Protein AF-A0A8J4PFY9-F1 (afdb_monomer)

Mean predicted aligned error: 6.93 Å

pLDDT: mean 81.68, std 12.11, range [47.28, 92.94]

Foldseek 3Di:
DDDDDDDDQPDPALQSDALVSVVVQCVDPPGDPDDDDDRPPDDDDHDVVSVVVVVVVD

Structure (mmCIF, N/CA/C/O backbone):
data_AF-A0A8J4PFY9-F1
#
_entry.id   AF-A0A8J4PFY9-F1
#
loop_
_atom_site.group_PDB
_atom_site.id
_atom_site.type_symbol
_atom_site.label_atom_id
_atom_site.label_alt_id
_atom_site.label_comp_id
_atom_site.label_asym_id
_atom_site.label_entity_id
_atom_site.label_seq_id
_atom_site.pdbx_PDB_ins_code
_atom_site.Cartn_x
_atom_site.Cartn_y
_atom_site.Cartn_z
_atom_site.occupancy
_atom_site.B_iso_or_equiv
_atom_site.auth_seq_id
_atom_site.auth_comp_id
_atom_site.auth_asym_id
_atom_site.auth_atom_id
_atom_site.pdbx_PDB_model_num
ATOM 1 N N . PRO A 1 1 ? -12.863 26.949 -1.049 1.00 47.28 1 PRO A N 1
ATOM 2 C CA . PRO A 1 1 ? -12.523 25.519 -1.232 1.00 47.28 1 PRO A CA 1
ATOM 3 C C . PRO A 1 1 ? -11.434 25.125 -0.230 1.00 47.28 1 PRO A C 1
ATOM 5 O O . PRO A 1 1 ? -10.287 25.531 -0.376 1.00 47.28 1 PRO A O 1
ATOM 8 N N . SER A 1 2 ? -11.837 24.467 0.857 1.00 50.38 2 SER A N 1
ATOM 9 C CA . SER A 1 2 ? -10.950 24.059 1.947 1.00 50.38 2 SER A CA 1
ATOM 10 C C . SER A 1 2 ? -9.856 23.136 1.417 1.00 50.38 2 SER A C 1
ATOM 12 O O . SER A 1 2 ? -10.156 22.097 0.830 1.00 50.38 2 SER A O 1
ATOM 14 N N . SER A 1 3 ? -8.603 23.549 1.591 1.00 57.78 3 SER A N 1
ATOM 15 C CA . SER A 1 3 ? -7.414 22.786 1.231 1.00 57.78 3 SER A CA 1
ATOM 16 C C . SER A 1 3 ? -7.495 21.389 1.840 1.00 57.78 3 SER A C 1
ATOM 18 O O . SER A 1 3 ? -7.556 21.250 3.060 1.00 57.78 3 SER A O 1
ATOM 20 N N . VAL A 1 4 ? -7.527 20.362 0.993 1.00 59.94 4 VAL A N 1
ATOM 21 C CA . VAL A 1 4 ? -7.432 18.972 1.444 1.00 59.94 4 VAL A CA 1
ATOM 22 C C . VAL A 1 4 ? -6.041 18.813 2.067 1.00 59.94 4 VAL A C 1
ATOM 24 O O . VAL A 1 4 ? -5.061 19.144 1.393 1.00 59.94 4 VAL A O 1
ATOM 27 N N . PRO A 1 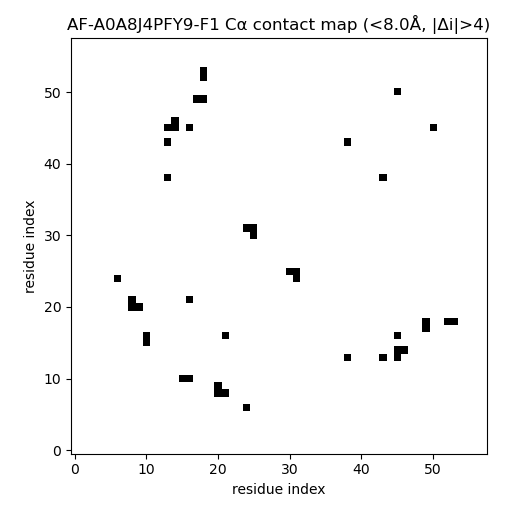5 ? -5.908 18.389 3.333 1.00 55.97 5 PRO A N 1
ATOM 28 C CA . PRO A 1 5 ? -4.594 18.148 3.913 1.00 55.97 5 PRO A CA 1
ATOM 29 C C . PRO A 1 5 ? -3.874 17.069 3.093 1.00 55.97 5 PRO A C 1
ATOM 31 O O . PRO A 1 5 ? -4.350 15.942 2.982 1.00 55.97 5 PRO A O 1
ATOM 34 N N . SER A 1 6 ? -2.739 17.424 2.483 1.00 57.81 6 SER A N 1
ATOM 35 C CA . SER A 1 6 ? -1.897 16.479 1.748 1.00 57.81 6 SER A CA 1
ATOM 36 C C . SER A 1 6 ? -0.778 15.983 2.657 1.00 57.81 6 SER A C 1
ATOM 38 O O . SER A 1 6 ? 0.120 16.748 3.014 1.00 57.81 6 SER A O 1
ATOM 40 N N . VAL A 1 7 ? -0.809 14.703 3.013 1.00 63.62 7 VAL A N 1
ATOM 41 C CA . VAL A 1 7 ? 0.353 14.018 3.585 1.00 63.62 7 VAL A CA 1
ATOM 42 C C . VAL A 1 7 ? 1.100 13.345 2.442 1.00 63.62 7 VAL A C 1
ATOM 44 O O . VAL A 1 7 ? 0.530 12.516 1.735 1.00 63.62 7 VAL A O 1
ATOM 47 N N . SER A 1 8 ? 2.368 13.710 2.260 1.00 65.94 8 SER A N 1
ATOM 48 C CA . SER A 1 8 ? 3.236 13.139 1.228 1.00 65.94 8 SER A CA 1
ATOM 49 C C . SER A 1 8 ? 4.225 12.171 1.876 1.00 65.94 8 SER A C 1
ATOM 51 O O . SER A 1 8 ? 5.204 12.628 2.470 1.00 65.94 8 SER A O 1
ATOM 53 N N . PRO A 1 9 ? 4.010 10.847 1.800 1.00 63.31 9 PRO A N 1
ATOM 54 C CA . PRO A 1 9 ? 5.049 9.899 2.169 1.00 63.31 9 PRO A CA 1
ATOM 55 C C . PRO A 1 9 ? 6.248 10.095 1.230 1.00 63.31 9 PRO A C 1
ATOM 57 O O . PRO A 1 9 ? 6.089 10.222 0.016 1.00 63.31 9 PRO A O 1
ATOM 60 N N . GLN A 1 10 ? 7.455 10.156 1.787 1.00 68.25 10 GLN A N 1
ATOM 61 C CA . GLN A 1 10 ? 8.691 10.278 1.014 1.00 68.25 10 GLN A CA 1
ATOM 62 C C . GLN A 1 10 ? 9.030 8.924 0.379 1.00 68.25 10 GLN A C 1
ATOM 64 O O . GLN A 1 10 ? 9.803 8.143 0.921 1.00 68.25 10 GLN A O 1
ATOM 69 N N . VAL A 1 11 ? 8.401 8.631 -0.760 1.00 65.81 11 VAL A N 1
ATOM 70 C CA . VAL A 1 11 ? 8.656 7.436 -1.574 1.00 65.81 11 VAL A CA 1
ATOM 71 C C . VAL A 1 11 ? 9.273 7.867 -2.904 1.00 65.81 11 VAL A C 1
ATOM 73 O O . VAL A 1 11 ? 8.707 8.691 -3.619 1.00 65.81 11 VAL A O 1
ATOM 76 N N . GLY A 1 12 ? 10.469 7.365 -3.220 1.00 71.94 12 GLY A N 1
ATOM 77 C CA . GLY A 1 12 ? 11.155 7.641 -4.489 1.00 71.94 12 GLY A CA 1
ATOM 78 C C . GLY A 1 12 ? 10.762 6.654 -5.592 1.00 71.94 12 GLY A C 1
ATOM 79 O O . GLY A 1 12 ? 10.935 6.933 -6.777 1.00 71.94 12 GLY A O 1
ATOM 80 N N . SER A 1 13 ? 10.213 5.501 -5.205 1.00 79.75 13 SER A N 1
ATOM 81 C CA . SER A 1 13 ? 9.721 4.438 -6.077 1.00 79.75 13 SER A CA 1
ATOM 82 C C . SER A 1 13 ? 8.567 3.673 -5.421 1.00 79.75 13 SER A C 1
ATOM 84 O O . SER A 1 13 ? 8.435 3.649 -4.199 1.00 79.75 13 SER A O 1
ATOM 86 N N . TYR A 1 14 ? 7.777 2.943 -6.217 1.00 82.44 14 TYR A N 1
ATOM 87 C CA . TYR A 1 14 ? 6.758 2.009 -5.711 1.00 82.44 14 TYR A CA 1
ATOM 88 C C . TYR A 1 14 ? 7.336 0.944 -4.760 1.00 82.44 14 TYR A C 1
ATOM 90 O O . TYR A 1 14 ? 6.618 0.388 -3.932 1.00 82.44 14 TYR A O 1
ATOM 98 N N . ARG A 1 15 ? 8.640 0.656 -4.878 1.00 83.88 15 ARG A N 1
ATOM 99 C CA . ARG A 1 15 ? 9.368 -0.274 -4.004 1.00 83.88 15 ARG A CA 1
ATOM 100 C C . ARG A 1 15 ? 9.543 0.250 -2.583 1.00 83.88 15 ARG A C 1
ATOM 102 O O . ARG A 1 15 ? 9.710 -0.557 -1.676 1.00 83.88 15 ARG A O 1
ATOM 109 N N . ASP A 1 16 ? 9.470 1.563 -2.404 1.00 85.25 16 ASP A N 1
ATOM 110 C CA . ASP A 1 16 ? 9.599 2.208 -1.098 1.00 85.25 16 ASP A CA 1
ATOM 111 C C . ASP A 1 16 ? 8.262 2.233 -0.346 1.00 85.25 16 ASP A C 1
ATOM 113 O O . ASP A 1 16 ? 8.213 2.630 0.817 1.00 85.25 16 ASP A O 1
ATOM 117 N N . ILE A 1 17 ? 7.165 1.806 -0.986 1.00 90.12 17 ILE A N 1
ATOM 118 C CA . ILE A 1 17 ? 5.862 1.720 -0.331 1.00 90.12 17 ILE A CA 1
ATOM 119 C C . ILE A 1 17 ? 5.914 0.602 0.714 1.00 90.12 17 ILE A C 1
ATOM 121 O O . ILE A 1 17 ? 5.884 -0.589 0.392 1.00 90.12 17 ILE A O 1
ATOM 125 N N . SER A 1 18 ? 5.963 1.007 1.981 1.00 89.88 18 SER A N 1
ATOM 126 C CA . SER A 1 18 ? 6.042 0.125 3.143 1.00 89.88 18 SER A CA 1
ATOM 127 C C . SER A 1 18 ? 4.832 0.286 4.060 1.00 89.88 18 SER A C 1
ATOM 129 O O . SER A 1 18 ? 4.102 1.280 3.999 1.00 89.88 18 SER A O 1
ATOM 131 N N . HIS A 1 19 ? 4.643 -0.670 4.968 1.00 89.12 19 HIS A N 1
ATOM 132 C CA . HIS A 1 19 ? 3.610 -0.582 5.995 1.00 89.12 19 HIS A CA 1
ATOM 133 C C . HIS A 1 19 ? 3.731 0.692 6.841 1.00 89.12 19 HIS A C 1
ATOM 135 O O . HIS A 1 19 ? 2.717 1.320 7.143 1.00 89.12 19 HIS A O 1
ATOM 141 N N . GLU A 1 20 ? 4.949 1.098 7.194 1.00 88.88 20 GLU A N 1
ATOM 142 C CA . GLU A 1 20 ? 5.217 2.292 7.998 1.00 88.88 20 GLU A CA 1
ATOM 143 C C . GLU A 1 20 ? 4.717 3.546 7.278 1.00 88.88 20 GLU A C 1
ATOM 145 O O . GLU A 1 20 ? 3.972 4.330 7.863 1.00 88.88 20 GLU A O 1
ATOM 150 N N . SER A 1 21 ? 5.045 3.688 5.988 1.00 88.94 21 SER A N 1
ATOM 151 C CA . SER A 1 21 ? 4.600 4.828 5.179 1.00 88.94 21 SER A CA 1
ATOM 152 C C . SER A 1 21 ? 3.074 4.887 5.034 1.00 88.94 21 SER A C 1
ATOM 154 O O . SER A 1 21 ? 2.488 5.966 5.106 1.00 88.94 21 SER A O 1
ATOM 156 N N . LEU A 1 22 ? 2.414 3.729 4.898 1.00 89.88 22 LEU A N 1
ATOM 157 C CA . LEU A 1 22 ? 0.960 3.639 4.753 1.00 89.88 22 LEU A CA 1
ATOM 158 C C . LEU A 1 22 ? 0.216 3.822 6.084 1.00 89.88 22 LEU A C 1
ATOM 160 O O . LEU A 1 22 ? -0.909 4.313 6.104 1.00 89.88 22 LEU A O 1
ATOM 164 N N . SER A 1 23 ? 0.833 3.459 7.208 1.00 86.94 23 SER A N 1
ATOM 165 C CA . SER A 1 23 ? 0.216 3.588 8.535 1.00 86.94 23 SER A CA 1
ATOM 166 C C . SER A 1 23 ? 0.000 5.044 8.945 1.00 86.94 23 SER A C 1
ATOM 168 O O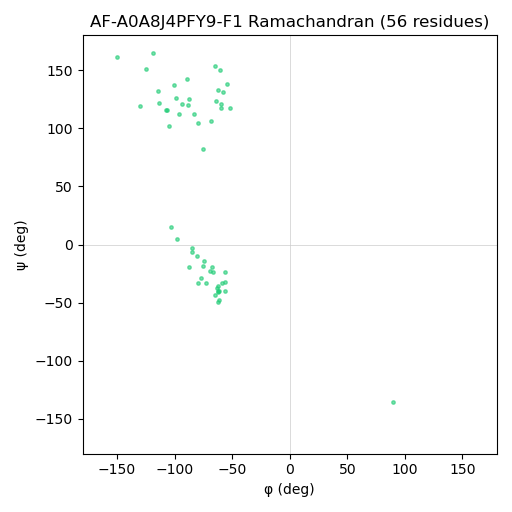 . SER A 1 23 ? -0.902 5.320 9.732 1.00 86.94 23 SER A O 1
ATOM 170 N N . LEU A 1 24 ? 0.765 5.981 8.373 1.00 87.62 24 LEU A N 1
ATOM 171 C CA . LEU A 1 24 ? 0.602 7.418 8.611 1.00 87.62 24 LEU A CA 1
ATOM 172 C C . LEU A 1 24 ? -0.797 7.922 8.239 1.00 87.62 24 LEU A C 1
ATOM 174 O O . LEU A 1 24 ? -1.332 8.799 8.912 1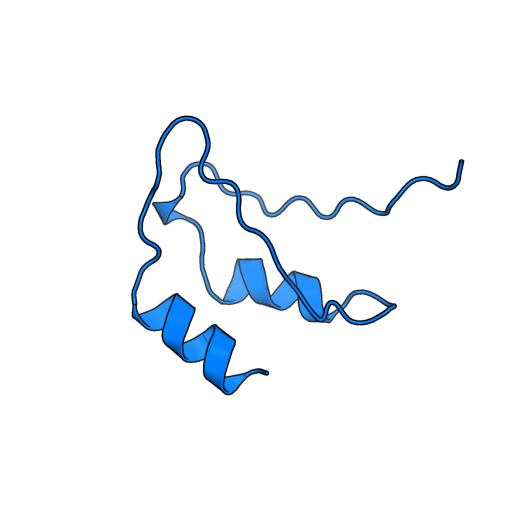.00 87.62 24 LEU A O 1
ATOM 178 N N . PHE A 1 25 ? -1.423 7.337 7.216 1.00 87.06 25 PHE A N 1
ATOM 179 C CA . PHE A 1 25 ? -2.770 7.717 6.786 1.00 87.06 25 PHE A CA 1
ATOM 180 C C . PHE A 1 25 ? -3.852 7.372 7.819 1.00 87.06 25 PHE A C 1
ATOM 182 O O . PHE A 1 25 ? -4.915 7.983 7.806 1.00 87.06 25 PHE A O 1
ATOM 189 N N . ARG A 1 26 ? -3.581 6.458 8.762 1.00 83.25 26 ARG A N 1
ATOM 190 C CA . ARG A 1 26 ? -4.515 6.123 9.854 1.00 83.25 26 ARG A CA 1
ATOM 191 C C . ARG A 1 26 ? -4.578 7.192 10.943 1.00 83.25 26 ARG A C 1
ATOM 193 O O . ARG A 1 26 ? -5.468 7.148 11.780 1.00 83.25 26 ARG A O 1
ATOM 200 N N . LEU A 1 27 ? -3.618 8.116 10.959 1.00 85.94 27 LEU A N 1
ATOM 201 C CA . LEU A 1 27 ? -3.558 9.203 11.938 1.00 85.94 27 LEU A CA 1
ATOM 202 C C . LEU A 1 27 ? -4.412 10.414 11.525 1.00 85.94 27 LEU A C 1
ATOM 204 O O . LEU A 1 27 ? -4.456 11.402 12.253 1.00 85.94 27 LEU A O 1
ATOM 208 N N . LEU A 1 28 ? -5.032 10.371 10.342 1.00 87.88 28 LEU A N 1
ATOM 209 C CA . LEU A 1 28 ? -5.827 11.464 9.793 1.00 87.88 28 LEU A CA 1
ATOM 210 C C . LEU A 1 28 ? -7.292 11.353 10.227 1.00 87.88 28 LEU A C 1
ATOM 212 O O . LEU A 1 28 ? -7.849 10.259 10.265 1.00 87.88 28 LEU A O 1
ATOM 216 N N . GLU A 1 29 ? -7.903 12.507 10.504 1.00 89.00 29 GLU A N 1
ATOM 217 C CA . GLU A 1 29 ? -9.338 12.652 10.762 1.00 89.00 29 GLU A CA 1
ATOM 218 C C . GLU A 1 29 ? -9.990 13.488 9.642 1.00 89.00 29 GLU A C 1
ATOM 220 O O . GLU A 1 29 ? -9.463 14.558 9.302 1.00 89.00 29 GLU A O 1
ATOM 225 N N . PRO A 1 30 ? -11.128 13.052 9.068 1.00 88.06 30 PRO A N 1
ATOM 226 C CA . PRO A 1 30 ? -11.813 11.783 9.338 1.00 88.06 30 PRO A CA 1
ATOM 227 C C . PRO A 1 30 ? -10.976 10.565 8.914 1.00 88.06 30 PRO A C 1
ATOM 229 O O . PRO A 1 30 ? -10.149 10.670 8.004 1.00 88.06 30 PRO A O 1
ATOM 232 N N . GLN A 1 31 ? -11.204 9.419 9.564 1.00 87.00 31 GLN A N 1
ATOM 233 C CA . GLN A 1 31 ? -10.526 8.171 9.207 1.00 87.00 31 GLN A CA 1
ATOM 234 C C . GLN A 1 31 ? -10.719 7.826 7.726 1.00 87.00 31 GLN A C 1
ATOM 236 O O . GLN A 1 31 ? -11.806 7.948 7.162 1.00 87.00 31 GLN A O 1
ATOM 241 N N . ILE A 1 32 ? -9.640 7.368 7.097 1.00 87.50 32 ILE A N 1
ATOM 242 C CA . ILE A 1 32 ? -9.639 6.991 5.685 1.00 87.50 32 ILE A CA 1
ATOM 243 C C . ILE A 1 32 ? -10.167 5.562 5.542 1.00 87.50 32 ILE A C 1
ATOM 245 O O . ILE A 1 32 ? -9.492 4.609 5.920 1.00 87.50 32 ILE A O 1
ATOM 249 N N . GLU A 1 33 ? -11.343 5.414 4.932 1.00 85.06 33 GLU A N 1
ATOM 250 C CA . GLU A 1 33 ? -11.932 4.104 4.609 1.00 85.06 33 GLU A CA 1
ATOM 251 C C . GLU A 1 33 ? -11.322 3.480 3.345 1.00 85.06 33 GLU A C 1
ATOM 253 O O . GLU A 1 33 ? -11.192 2.262 3.230 1.00 85.06 33 GLU A O 1
ATOM 258 N N . ILE A 1 34 ? -10.943 4.316 2.372 1.00 87.81 34 ILE A N 1
ATOM 259 C CA . ILE A 1 34 ? -10.417 3.874 1.077 1.00 87.81 34 ILE A CA 1
ATOM 260 C C . ILE A 1 34 ? -9.123 4.621 0.773 1.00 87.81 34 ILE A C 1
ATOM 262 O O . ILE A 1 34 ? -9.119 5.840 0.602 1.00 87.81 34 ILE A O 1
ATOM 266 N N . LEU A 1 35 ? -8.030 3.869 0.635 1.00 87.19 35 LEU A N 1
ATOM 267 C CA . LEU A 1 35 ? -6.735 4.384 0.201 1.00 87.19 35 LEU A CA 1
ATOM 268 C C . LEU A 1 35 ? -6.439 3.938 -1.235 1.00 87.19 35 LEU A C 1
ATOM 270 O O . LEU A 1 35 ? -6.264 2.749 -1.505 1.00 87.19 35 LEU A O 1
ATOM 274 N N . VAL A 1 36 ? -6.353 4.900 -2.155 1.00 89.81 36 VAL A N 1
ATOM 275 C CA . VAL A 1 36 ? -5.954 4.663 -3.551 1.00 89.81 36 VAL A CA 1
ATOM 276 C C . VAL A 1 36 ? -4.477 5.010 -3.717 1.00 89.81 36 VAL A C 1
ATOM 278 O O . VAL A 1 36 ? -4.059 6.119 -3.394 1.00 89.81 36 VAL A O 1
ATOM 281 N N . LEU A 1 37 ? -3.687 4.069 -4.240 1.00 88.38 37 LEU A N 1
ATOM 282 C CA . LEU A 1 37 ? -2.248 4.237 -4.452 1.00 88.38 37 LEU A CA 1
ATOM 283 C C . LEU A 1 37 ? -1.944 4.391 -5.944 1.00 88.38 37 LEU A C 1
ATOM 285 O O . LEU A 1 37 ? -2.167 3.470 -6.727 1.00 88.38 37 LEU A O 1
ATOM 289 N N . GLY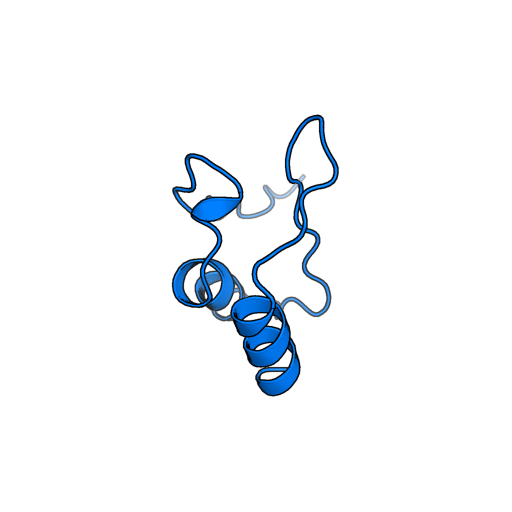 A 1 38 ? -1.424 5.556 -6.331 1.00 89.38 38 GLY A N 1
ATOM 290 C CA . GLY A 1 38 ? -0.915 5.800 -7.679 1.00 89.38 38 GLY A CA 1
ATOM 291 C C . GLY A 1 38 ? 0.553 5.393 -7.793 1.00 89.38 38 GLY A C 1
ATOM 292 O O . GLY A 1 38 ? 1.383 5.880 -7.031 1.00 89.38 38 GLY A O 1
ATOM 293 N N . THR A 1 39 ? 0.883 4.528 -8.754 1.00 90.75 39 THR A N 1
ATOM 294 C CA . THR A 1 39 ? 2.259 4.048 -9.005 1.00 90.75 39 THR A CA 1
ATOM 295 C C . THR A 1 39 ? 2.920 4.704 -10.222 1.00 90.75 39 THR A C 1
ATOM 297 O O . THR A 1 39 ? 3.949 4.233 -10.694 1.00 90.75 39 THR A O 1
ATOM 300 N N . GLY A 1 40 ? 2.348 5.806 -10.716 1.00 87.31 40 GLY A N 1
ATOM 301 C CA . GLY A 1 40 ? 2.845 6.542 -11.879 1.00 87.31 40 GLY A CA 1
ATOM 302 C C . GLY A 1 40 ? 2.251 6.042 -13.197 1.00 87.31 40 GLY A C 1
ATOM 303 O O . GLY A 1 40 ? 1.044 5.840 -13.304 1.00 87.31 40 GLY A O 1
ATOM 304 N N . ASP A 1 41 ? 3.101 5.878 -14.208 1.00 90.25 41 ASP A N 1
ATOM 305 C CA . ASP A 1 41 ? 2.757 5.500 -15.586 1.00 90.25 41 ASP A CA 1
ATOM 306 C C . ASP A 1 41 ? 2.522 3.993 -15.778 1.00 90.25 41 ASP A C 1
ATOM 308 O O . ASP A 1 41 ? 2.051 3.556 -16.831 1.00 90.25 41 ASP A O 1
ATOM 312 N N . ARG A 1 42 ? 2.838 3.184 -14.760 1.00 90.25 42 ARG A N 1
ATOM 313 C CA . ARG A 1 42 ? 2.717 1.725 -14.797 1.00 90.25 42 ARG A CA 1
ATOM 314 C C . ARG A 1 42 ? 1.868 1.218 -13.650 1.00 90.25 42 ARG A C 1
ATOM 316 O O . ARG A 1 42 ? 1.847 1.787 -12.561 1.00 90.25 42 ARG A O 1
ATOM 323 N N . VAL A 1 43 ? 1.209 0.089 -13.896 1.00 91.38 43 VAL A N 1
ATOM 324 C CA . VAL A 1 43 ? 0.566 -0.700 -12.847 1.00 91.38 43 VAL A CA 1
ATOM 325 C C . VAL A 1 43 ? 1.646 -1.525 -12.161 1.00 91.38 43 VAL A C 1
ATOM 327 O O . VAL A 1 43 ? 2.110 -2.524 -12.711 1.00 91.38 43 VAL A O 1
ATOM 330 N N . GLU A 1 44 ? 2.042 -1.105 -10.965 1.00 92.94 44 GLU A N 1
ATOM 331 C CA . GLU A 1 44 ? 3.023 -1.824 -10.156 1.00 92.94 44 GLU A CA 1
ATOM 332 C C . GLU A 1 44 ? 2.322 -2.640 -9.069 1.00 92.94 44 GLU A C 1
ATOM 334 O O . GLU A 1 44 ? 1.380 -2.186 -8.414 1.00 92.94 44 GLU A O 1
ATOM 339 N N . ARG A 1 45 ? 2.785 -3.875 -8.858 1.00 90.31 45 ARG A N 1
ATOM 340 C CA . ARG A 1 45 ? 2.245 -4.734 -7.803 1.00 90.31 45 ARG A CA 1
ATOM 341 C C . ARG A 1 45 ? 2.996 -4.484 -6.502 1.00 90.31 45 ARG A C 1
ATOM 343 O O . ARG A 1 45 ? 4.195 -4.736 -6.412 1.00 90.31 45 ARG A O 1
ATOM 350 N N . LEU A 1 46 ? 2.261 -4.057 -5.481 1.00 89.19 46 LEU A N 1
ATOM 351 C CA . LEU A 1 46 ? 2.782 -3.930 -4.122 1.00 89.19 46 LEU A CA 1
ATOM 352 C C . LEU A 1 46 ? 3.268 -5.270 -3.576 1.00 89.19 46 LEU A C 1
ATOM 354 O O . LEU A 1 46 ? 2.723 -6.334 -3.894 1.00 89.19 46 LEU A O 1
ATOM 358 N N . HIS A 1 47 ? 4.269 -5.199 -2.701 1.00 89.88 47 HIS A N 1
ATOM 359 C CA . HIS A 1 47 ? 4.795 -6.379 -2.038 1.00 89.88 47 HIS A CA 1
ATOM 360 C C . HIS A 1 47 ? 3.668 -7.095 -1.259 1.00 89.88 47 HIS A C 1
ATOM 362 O O . HIS A 1 47 ? 2.956 -6.445 -0.486 1.00 89.88 47 HIS A O 1
ATOM 368 N N . PRO A 1 48 ? 3.489 -8.424 -1.405 1.00 91.31 48 PRO A N 1
ATOM 369 C CA . PRO A 1 48 ? 2.364 -9.141 -0.796 1.00 91.31 48 PRO A CA 1
ATOM 370 C C . PRO A 1 48 ? 2.254 -8.977 0.724 1.00 91.31 48 PRO A C 1
ATOM 372 O O . PRO A 1 48 ? 1.148 -8.952 1.258 1.00 91.31 48 PRO A O 1
ATOM 375 N N . ALA A 1 49 ? 3.389 -8.831 1.416 1.00 91.38 49 ALA A N 1
ATOM 376 C CA .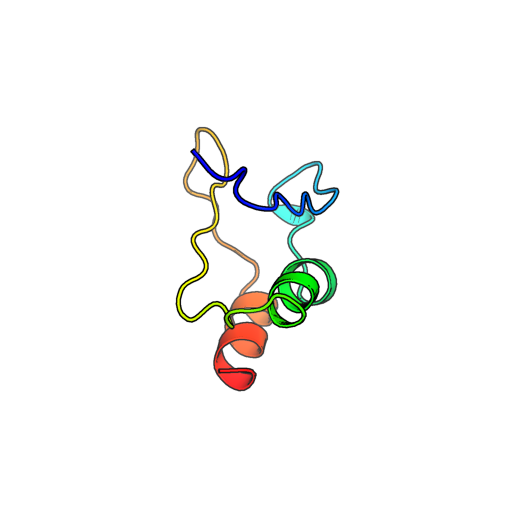 ALA A 1 49 ? 3.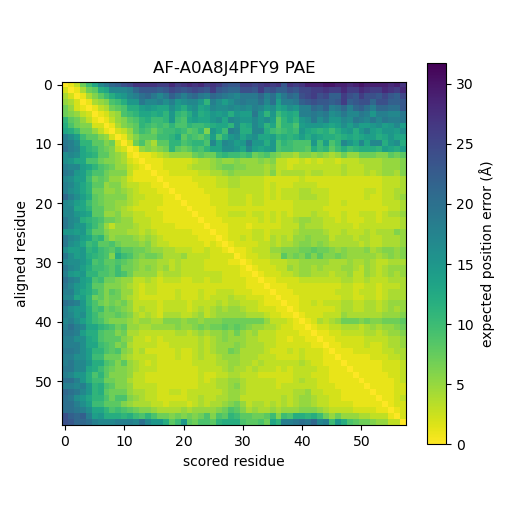414 -8.597 2.860 1.00 91.38 49 ALA A CA 1
ATOM 377 C C . ALA A 1 49 ? 2.728 -7.276 3.252 1.00 91.38 49 ALA A C 1
ATOM 379 O O . ALA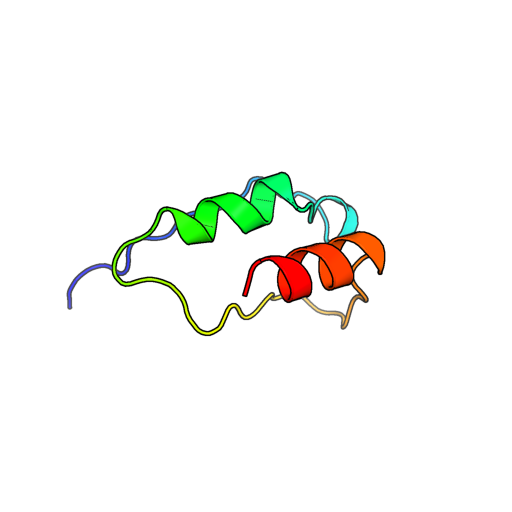 A 1 49 ? 1.941 -7.262 4.192 1.00 91.38 49 ALA A O 1
ATOM 380 N N . VAL A 1 50 ? 2.946 -6.203 2.481 1.00 90.69 50 VAL A N 1
ATOM 381 C CA . VAL A 1 50 ? 2.323 -4.892 2.723 1.00 90.69 50 VAL A CA 1
ATOM 382 C C . VAL A 1 50 ? 0.808 -4.991 2.542 1.00 90.69 50 VAL A C 1
ATOM 384 O O . VAL A 1 50 ? 0.048 -4.522 3.384 1.00 90.69 50 VAL A O 1
ATOM 387 N N . LEU A 1 51 ? 0.357 -5.683 1.489 1.00 89.56 51 LEU A N 1
ATOM 388 C CA . 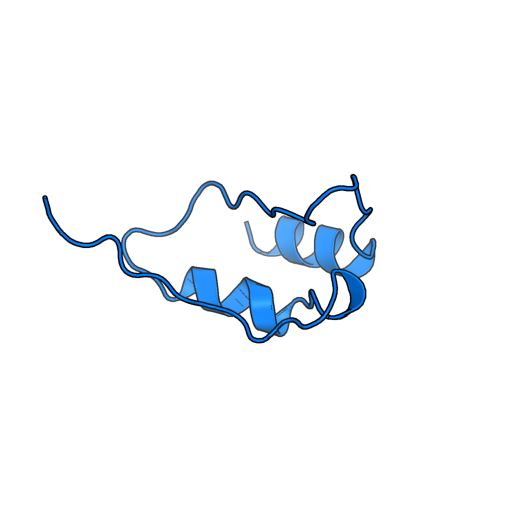LEU A 1 51 ? -1.070 -5.921 1.244 1.00 89.56 51 LEU A CA 1
ATOM 389 C C . LEU A 1 51 ? -1.724 -6.738 2.365 1.00 89.56 51 LEU A C 1
ATOM 391 O O . LEU A 1 51 ? -2.856 -6.451 2.748 1.00 89.56 51 LEU A O 1
ATOM 395 N N . LYS A 1 52 ? -1.026 -7.753 2.887 1.00 91.06 52 LYS A N 1
ATOM 396 C CA . LYS A 1 52 ? -1.510 -8.556 4.014 1.00 91.06 52 LYS A CA 1
ATOM 397 C C . LYS A 1 52 ? -1.680 -7.692 5.265 1.00 91.06 52 LYS A C 1
ATOM 399 O O . LYS A 1 52 ? -2.759 -7.698 5.843 1.00 91.06 52 LYS A O 1
ATOM 404 N N . GLN A 1 53 ? -0.665 -6.906 5.621 1.00 88.19 53 GLN A N 1
ATOM 405 C CA . GLN A 1 53 ? -0.723 -6.035 6.797 1.00 88.19 53 GLN A CA 1
ATOM 406 C C . GLN A 1 53 ? -1.838 -4.989 6.690 1.00 88.19 53 GLN A C 1
ATOM 408 O O . GLN A 1 53 ? -2.540 -4.751 7.665 1.00 88.19 53 GLN A O 1
ATOM 413 N N . MET A 1 54 ? -2.048 -4.394 5.509 1.00 86.44 54 MET A N 1
ATOM 414 C CA . MET A 1 54 ? -3.149 -3.441 5.304 1.00 86.44 54 MET A CA 1
ATOM 415 C C . MET A 1 54 ? -4.528 -4.076 5.516 1.00 86.44 54 MET A C 1
ATOM 417 O O . MET A 1 54 ? -5.408 -3.416 6.048 1.00 86.44 54 MET A O 1
ATOM 421 N N . ARG A 1 55 ? -4.714 -5.352 5.148 1.00 85.06 55 ARG A N 1
ATOM 422 C CA . ARG A 1 55 ? -5.975 -6.079 5.384 1.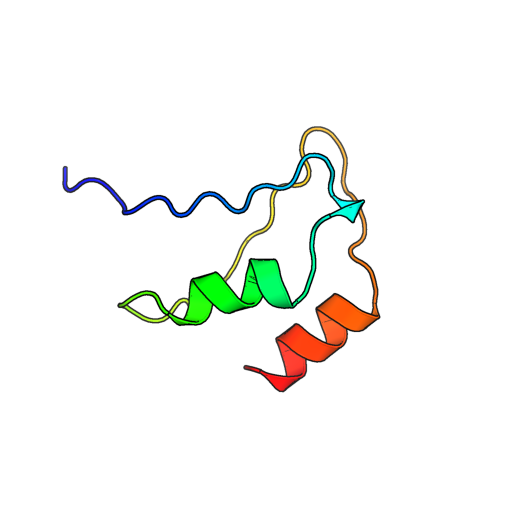00 85.06 55 ARG A CA 1
ATOM 423 C C . ARG A 1 55 ? -6.198 -6.446 6.845 1.00 85.06 55 ARG A C 1
ATOM 425 O O . ARG A 1 55 ? -7.337 -6.524 7.266 1.00 85.06 55 ARG A O 1
ATOM 432 N N . GLU A 1 56 ? -5.131 -6.723 7.586 1.00 84.56 56 GLU A N 1
ATOM 433 C CA . GLU A 1 56 ? -5.213 -7.046 9.018 1.00 84.56 56 GLU A CA 1
ATOM 434 C C . GLU A 1 56 ? -5.466 -5.803 9.883 1.00 84.56 56 GLU A C 1
ATOM 436 O O . GLU A 1 56 ? -5.866 -5.927 11.036 1.00 84.56 56 GLU A O 1
ATOM 441 N N . CYS A 1 57 ? -5.210 -4.612 9.338 1.00 70.06 57 CYS A N 1
ATOM 442 C CA . CYS A 1 57 ? -5.381 -3.337 10.028 1.00 70.06 57 CYS A CA 1
ATOM 443 C C . CYS A 1 57 ? -6.706 -2.625 9.703 1.00 70.06 57 CYS A C 1
ATOM 445 O O . CYS A 1 57 ? -6.864 -1.480 10.128 1.00 70.06 57 CYS A O 1
ATOM 447 N N . GLY A 1 58 ? -7.595 -3.259 8.929 1.00 62.69 58 GLY A N 1
ATOM 448 C CA . GLY A 1 58 ? -8.909 -2.745 8.533 1.00 62.69 58 GLY A CA 1
ATOM 449 C C . GLY A 1 58 ? -10.046 -3.585 9.090 1.00 62.69 58 GLY A C 1
ATOM 450 O O . GLY A 1 58 ? -9.849 -4.812 9.237 1.00 62.69 58 GLY A O 1
#

Sequence (58 aa):
PSSVPSVSPQVGSYRDISHESLSLFRLLEPQIEILVLGTGDRVERLHPAVLKQMRECG

Solvent-accessible surface area (backbone atoms only — not comparable to full-atom values): 4159 Å² total; per-residue (Å²): 134,83,79,75,88,81,83,79,69,95,55,96,48,74,85,58,69,40,58,72,61,56,52,58,55,69,76,40,84,77,71,69,89,75,87,86,84,85,61,75,98,49,92,71,84,71,59,67,68,45,59,50,53,56,58,74,73,103

Secondary structure (DSSP, 8-state):
-PPPP------SSGGG--HHHHHGGGGSSS--S------SSS-PPPPHHHHHHHHHT-

Radius of gyration: 12.3 Å; Cα contacts (8 Å, |Δi|>4): 22; chains: 1; bounding box: 24×35×28 Å

InterPro domains:
  IPR007523 NDUFAF3/Mth938 domain-containing protein [PF04430] (13-58)
  IPR007523 NDUFAF3/Mth938 domain-containing protein [PTHR21192] (11-58)
  IPR036748 MTH938-like superfamily [G3DSA:3.40.1230.10] (4-58)
  IPR036748 MTH938-like superfamily [SSF64076] (9-58)

Organism: Aptenodytes patagonicus (NCBI:txid9234)